Protein AF-A0A0K0F8N6-F1 (afdb_monomer)

Secondary structure (DSSP, 8-state):
--GGGGG-GGG-TT--EEEES-HHHHHHHGGGS-TT--EEEE--SSS-----HHHHHHHHHH-TT--EEEEES---SSTTGGGG-TT--EEEEE----

Nearest PDB structures (foldseek):
  7z8v-assembly1_F  TM=6.536E-01  e=5.694E-02  Homo sapiens
  8bya-assembly1_E  TM=6.325E-01  e=6.835E-02  Homo sapiens
  1ft8-assembly2_B  TM=5.768E-01  e=1.112E-01  Homo sapiens
  3btu-assembly1_B  TM=4.157E-01  e=4.793E-01  Saccharomyces cerevisiae
  2nvw-assembly1_B  TM=4.814E-01  e=4.034E+00  Kluyveromyces lactis

Mean predicted aligned error: 8.16 Å

pLDDT: mean 76.68, std 12.66, range [42.41, 95.12]

Solvent-accessible surface area (backbone atoms only — not comparable to full-atom values): 5629 Å² total; per-residue (Å²): 134,64,76,66,65,79,73,32,38,54,83,48,79,79,45,42,67,48,76,40,66,53,70,73,61,38,75,79,50,35,87,33,44,27,54,56,22,29,33,40,34,45,48,70,94,75,87,78,80,57,53,33,43,73,55,32,40,52,47,25,73,31,26,57,44,28,28,32,42,33,34,48,94,62,58,59,72,36,100,60,22,69,7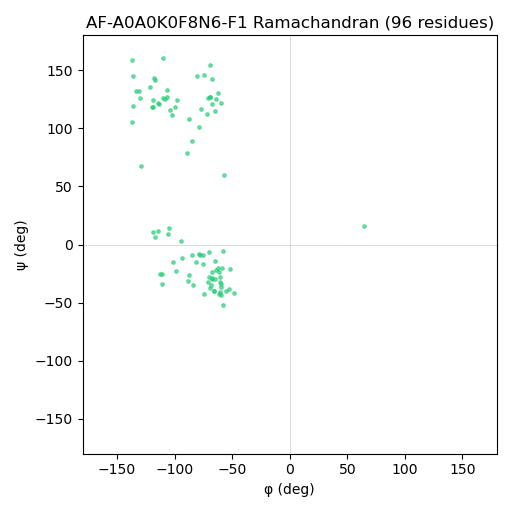1,50,43,84,48,57,76,43,81,45,74,48,79,80,85,127

Structure (mmCIF, N/CA/C/O backbone):
data_AF-A0A0K0F8N6-F1
#
_entry.id   AF-A0A0K0F8N6-F1
#
loop_
_atom_site.group_PDB
_atom_site.id
_atom_site.type_symbol
_atom_site.label_atom_id
_atom_site.label_alt_id
_atom_site.label_comp_id
_atom_site.label_asym_id
_atom_site.label_entity_id
_atom_site.label_seq_id
_atom_site.pdbx_PDB_ins_code
_atom_site.Cartn_x
_atom_site.Cartn_y
_atom_site.Cartn_z
_atom_site.occupancy
_atom_site.B_iso_or_equiv
_atom_site.auth_seq_id
_atom_site.auth_comp_id
_atom_site.auth_asym_id
_atom_site.auth_atom_id
_atom_site.pdbx_PDB_model_num
ATOM 1 N N . MET A 1 1 ? -3.354 24.332 18.645 1.00 47.75 1 MET A N 1
ATOM 2 C CA . MET A 1 1 ? -3.662 23.473 17.483 1.00 47.75 1 MET A CA 1
ATOM 3 C C . MET A 1 1 ? -2.873 24.010 16.310 1.00 47.75 1 MET A C 1
ATOM 5 O O . MET A 1 1 ? -3.110 25.139 15.905 1.00 47.75 1 MET A O 1
ATOM 9 N N . SER A 1 2 ? -1.868 23.270 15.858 1.00 52.81 2 SER A N 1
ATOM 10 C CA . SER A 1 2 ? -1.018 23.650 14.727 1.00 52.81 2 SER A CA 1
ATOM 11 C C . SER A 1 2 ? -1.850 23.632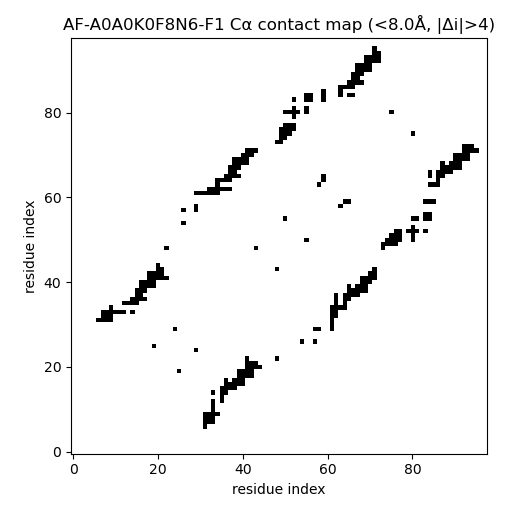 13.441 1.00 52.81 2 SER A C 1
ATOM 13 O O . SER A 1 2 ? -2.663 22.723 13.268 1.00 52.81 2 SER A O 1
ATOM 15 N N . ASP A 1 3 ? -1.624 24.563 12.509 1.00 57.97 3 ASP A N 1
ATOM 16 C CA . ASP A 1 3 ? -2.318 24.596 11.206 1.00 57.97 3 ASP A CA 1
ATOM 17 C C . ASP A 1 3 ? -2.251 23.263 10.436 1.00 57.97 3 ASP A C 1
ATOM 19 O O . ASP A 1 3 ? -3.121 22.958 9.623 1.00 57.97 3 ASP A O 1
ATOM 23 N N . LEU A 1 4 ? -1.271 22.412 10.755 1.00 54.62 4 LEU A N 1
ATOM 24 C CA . LEU A 1 4 ? -1.100 21.073 10.195 1.00 54.62 4 LEU A CA 1
ATOM 25 C C . LEU A 1 4 ? -2.282 20.120 10.463 1.00 54.62 4 LEU A C 1
ATOM 27 O O . LEU A 1 4 ? -2.585 19.276 9.621 1.00 54.62 4 LEU A O 1
ATOM 31 N N . GLU A 1 5 ? -2.984 20.248 11.596 1.00 58.97 5 GLU A N 1
ATOM 32 C CA . GLU A 1 5 ? -4.142 19.390 11.893 1.00 58.97 5 GLU A CA 1
ATOM 33 C C . GLU A 1 5 ? -5.319 19.657 10.949 1.00 58.97 5 GLU A C 1
ATOM 35 O O . GLU A 1 5 ? -6.072 18.734 10.633 1.00 58.97 5 GLU A O 1
ATOM 40 N N . ARG A 1 6 ? -5.452 20.888 10.433 1.00 57.25 6 ARG A N 1
ATOM 41 C CA . ARG A 1 6 ? -6.507 21.247 9.469 1.00 57.25 6 ARG A CA 1
ATOM 42 C C . ARG A 1 6 ? -6.330 20.549 8.121 1.00 57.25 6 ARG A C 1
ATOM 44 O O . ARG A 1 6 ? -7.321 20.256 7.456 1.00 57.25 6 ARG A O 1
ATOM 51 N N . TYR A 1 7 ? -5.089 20.248 7.745 1.00 59.25 7 TYR A N 1
ATOM 52 C CA . TYR A 1 7 ? -4.745 19.542 6.507 1.00 59.25 7 TYR A CA 1
ATOM 53 C C . TYR A 1 7 ? -4.596 18.026 6.699 1.00 59.25 7 TYR A C 1
ATOM 55 O O . TYR A 1 7 ? -4.276 17.306 5.754 1.00 59.25 7 TYR A O 1
ATOM 63 N N . SER A 1 8 ? -4.852 17.519 7.909 1.00 63.31 8 SER A N 1
ATOM 64 C CA . SER A 1 8 ? -4.807 16.090 8.195 1.00 63.31 8 SER A CA 1
ATOM 65 C C . SER A 1 8 ? -5.984 15.360 7.552 1.00 63.31 8 SER A C 1
ATOM 67 O O . SER A 1 8 ? -7.156 15.657 7.800 1.00 63.31 8 SER A O 1
ATOM 69 N N . PHE A 1 9 ? -5.680 14.324 6.773 1.00 67.25 9 PHE A N 1
ATOM 70 C CA . PHE A 1 9 ? -6.697 13.425 6.244 1.00 67.25 9 PHE A CA 1
ATOM 71 C C . PHE A 1 9 ? -7.167 12.405 7.285 1.00 67.25 9 PHE A C 1
ATOM 73 O O . PHE A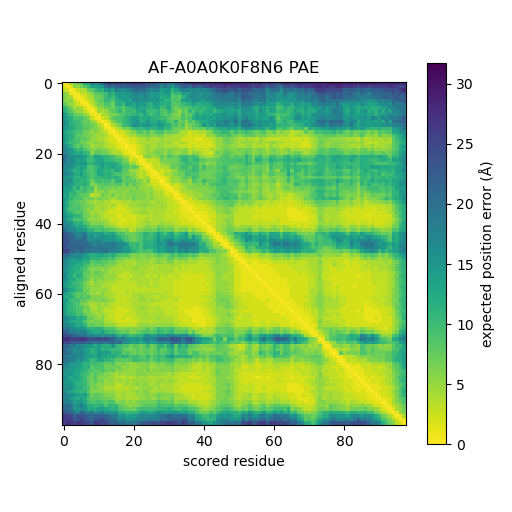 1 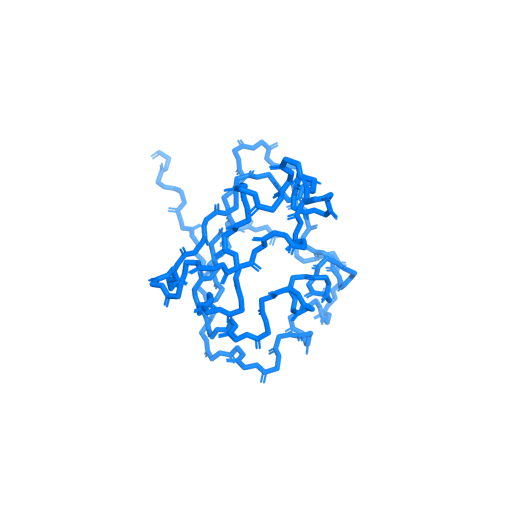9 ? -8.176 11.749 7.034 1.00 67.25 9 PHE A O 1
ATOM 80 N N . ARG A 1 10 ? -6.531 12.307 8.467 1.00 64.19 10 ARG A N 1
ATOM 81 C CA . ARG A 1 10 ? -6.938 11.378 9.544 1.00 64.19 10 ARG A CA 1
ATOM 82 C C . ARG A 1 10 ? -8.408 11.507 9.928 1.00 64.19 10 ARG A C 1
ATOM 84 O O . ARG A 1 10 ? -9.082 10.505 10.140 1.00 64.19 10 ARG A O 1
ATOM 91 N N . ASN A 1 11 ? -8.934 12.730 9.945 1.00 63.78 11 ASN A N 1
ATOM 92 C CA . ASN A 1 11 ? -10.335 12.972 10.293 1.00 63.78 11 ASN A CA 1
ATOM 93 C C . ASN A 1 11 ? -11.309 12.649 9.144 1.00 63.78 11 ASN A C 1
ATOM 95 O O . ASN A 1 11 ? -12.523 12.589 9.350 1.00 63.78 11 ASN A O 1
ATOM 99 N N . ARG A 1 12 ? -10.813 12.375 7.928 1.00 65.44 12 ARG A N 1
ATOM 100 C CA . ARG A 1 12 ? -11.636 11.988 6.775 1.00 65.44 12 ARG A CA 1
ATOM 101 C C . ARG A 1 12 ? -11.832 10.473 6.716 1.00 65.44 12 ARG A C 1
ATOM 103 O O . ARG A 1 12 ? -11.281 9.790 5.858 1.00 65.44 12 ARG A O 1
ATOM 110 N N . ARG A 1 13 ? -12.751 9.963 7.544 1.00 68.25 13 ARG A N 1
ATOM 111 C CA . ARG A 1 13 ? -13.137 8.532 7.623 1.00 68.25 13 ARG A CA 1
ATOM 112 C C . ARG A 1 13 ? -13.667 7.900 6.319 1.00 68.25 13 ARG A C 1
ATOM 114 O O . ARG A 1 13 ? -13.962 6.709 6.284 1.00 68.25 13 ARG A O 1
ATOM 121 N N . LYS A 1 14 ? -13.850 8.684 5.251 1.00 77.62 14 LYS A N 1
ATOM 122 C CA . LYS A 1 14 ? -14.384 8.223 3.958 1.00 77.62 14 LYS A CA 1
ATOM 123 C C . LYS A 1 14 ? -13.291 7.833 2.952 1.00 77.62 14 LYS A C 1
ATOM 125 O O . LYS A 1 14 ? -13.621 7.243 1.924 1.00 77.62 14 LYS A O 1
ATOM 130 N N . LEU A 1 15 ? -12.020 8.154 3.211 1.00 80.25 15 LEU A N 1
ATOM 131 C CA . LEU A 1 15 ? -10.947 7.957 2.236 1.00 80.25 15 LEU A CA 1
ATOM 132 C C . LEU A 1 15 ? -10.501 6.487 2.179 1.00 80.25 15 LEU A C 1
ATOM 134 O O . LEU A 1 15 ? -9.747 6.013 3.016 1.00 80.25 15 LEU A O 1
ATOM 138 N N . LYS A 1 16 ? -10.961 5.754 1.160 1.00 85.75 16 LYS A N 1
ATOM 139 C CA . LYS A 1 16 ? -10.636 4.325 0.976 1.00 85.75 16 LYS A CA 1
ATOM 140 C C . LYS A 1 16 ? -9.516 4.068 -0.034 1.00 85.75 16 LYS A C 1
ATOM 142 O O . LYS A 1 16 ? -8.900 3.002 0.012 1.00 85.75 16 LYS A O 1
ATOM 147 N N . LYS A 1 17 ? -9.285 5.013 -0.947 1.00 86.19 17 LYS A N 1
ATOM 148 C CA . LYS A 1 17 ? -8.261 4.955 -1.995 1.00 86.19 17 LYS A CA 1
ATOM 149 C C . LYS A 1 17 ? -7.331 6.153 -1.843 1.00 86.19 17 LYS A C 1
ATOM 151 O O . LYS A 1 17 ? -7.813 7.267 -1.652 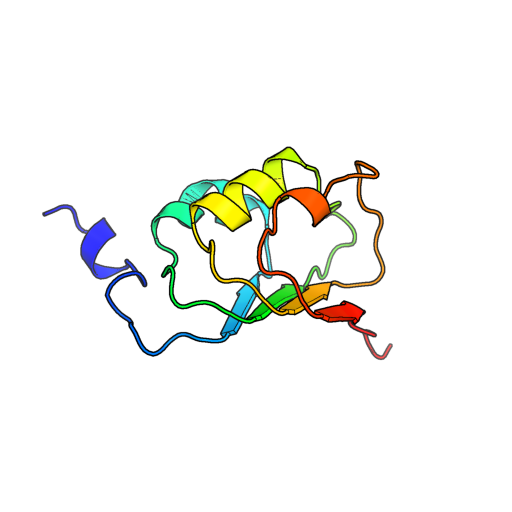1.00 86.19 17 LYS A O 1
ATOM 156 N N . PHE A 1 18 ? -6.033 5.908 -1.958 1.00 84.12 18 PHE A N 1
ATOM 157 C CA . PHE A 1 18 ? -5.009 6.939 -1.973 1.00 84.12 18 PHE A CA 1
ATOM 158 C C . PHE A 1 18 ? -4.030 6.681 -3.119 1.00 84.12 18 PHE A C 1
ATOM 160 O O . PHE A 1 18 ? -3.574 5.551 -3.297 1.00 84.12 18 PHE A O 1
ATOM 167 N N . THR A 1 19 ? -3.732 7.724 -3.892 1.00 82.50 19 THR A N 1
ATOM 168 C CA . THR A 1 19 ? -2.799 7.658 -5.020 1.00 82.50 19 THR A CA 1
ATOM 169 C C . THR A 1 19 ? -1.585 8.530 -4.713 1.00 82.50 19 THR A C 1
ATOM 171 O O . THR A 1 19 ? -1.709 9.724 -4.451 1.00 82.50 19 THR A O 1
ATOM 174 N N . LEU A 1 20 ? -0.408 7.914 -4.719 1.00 76.81 20 LEU A N 1
ATOM 175 C CA . LEU A 1 20 ? 0.886 8.528 -4.462 1.00 76.81 20 LEU A CA 1
ATOM 176 C C . LEU A 1 20 ? 1.621 8.756 -5.775 1.00 76.81 20 LEU A C 1
ATOM 178 O O . LEU A 1 20 ? 2.074 7.795 -6.384 1.00 76.81 20 LEU A O 1
ATOM 182 N N . HIS A 1 21 ? 1.786 10.020 -6.160 1.00 71.94 21 HIS A N 1
ATOM 183 C CA . HIS A 1 21 ? 2.592 10.411 -7.324 1.00 71.94 21 HIS A CA 1
ATOM 184 C C . HIS A 1 21 ? 4.080 10.610 -6.986 1.00 71.94 21 HIS A C 1
ATOM 186 O O . HIS A 1 21 ? 4.950 10.444 -7.832 1.00 71.94 21 HIS A O 1
ATOM 192 N N . TYR A 1 22 ? 4.382 10.954 -5.729 1.00 68.12 22 TYR A N 1
ATOM 193 C CA . TYR A 1 22 ? 5.746 11.183 -5.253 1.00 68.12 22 TYR A CA 1
ATOM 194 C C . TYR A 1 22 ? 5.925 10.535 -3.878 1.00 68.12 22 TYR A C 1
ATOM 196 O O . TYR A 1 22 ? 5.437 11.025 -2.865 1.00 68.12 22 TYR A O 1
ATOM 204 N N . LEU A 1 23 ? 6.637 9.411 -3.819 1.00 66.62 23 LEU A N 1
ATOM 205 C CA . LEU A 1 23 ? 6.894 8.703 -2.556 1.00 66.62 23 LEU A CA 1
ATOM 206 C C . LEU A 1 23 ? 7.809 9.490 -1.597 1.00 66.62 23 LEU A C 1
ATOM 208 O O . LEU A 1 23 ? 7.748 9.288 -0.387 1.00 66.62 23 LEU A O 1
ATOM 212 N N . THR A 1 24 ? 8.631 10.413 -2.103 1.00 64.75 24 THR A N 1
ATOM 213 C CA . THR A 1 24 ? 9.485 11.277 -1.271 1.00 64.75 24 THR A CA 1
ATOM 214 C C . THR A 1 24 ? 8.665 12.237 -0.412 1.00 64.75 24 THR A C 1
ATOM 216 O O . THR A 1 24 ? 8.964 12.396 0.769 1.00 64.75 24 THR A O 1
ATOM 219 N N . SER A 1 25 ? 7.584 12.810 -0.952 1.00 66.25 25 SER A N 1
ATOM 220 C CA . SER A 1 25 ? 6.692 13.692 -0.189 1.00 66.25 25 SER A CA 1
ATOM 221 C C . SER A 1 25 ? 5.878 12.922 0.854 1.00 66.25 25 SER A C 1
ATOM 223 O O . SER A 1 25 ? 5.566 13.472 1.914 1.00 66.25 25 SER A O 1
ATOM 225 N N . PHE A 1 26 ? 5.613 11.633 0.609 1.00 70.12 26 PHE A N 1
ATOM 226 C CA . PHE A 1 26 ? 4.980 10.739 1.576 1.00 70.12 26 PHE A CA 1
ATOM 227 C C . PHE A 1 26 ? 5.837 10.485 2.816 1.00 70.12 26 PHE A C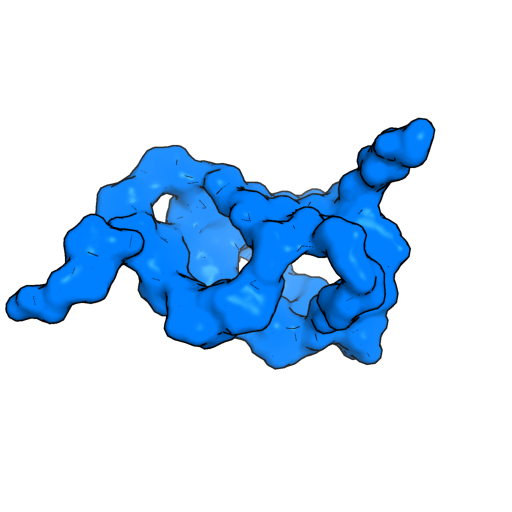 1
ATOM 229 O O . PHE A 1 26 ? 5.309 10.453 3.921 1.00 70.12 26 PHE A O 1
ATOM 236 N N . ILE A 1 27 ? 7.155 10.326 2.681 1.00 68.31 27 ILE A N 1
ATOM 237 C CA . ILE A 1 27 ? 8.022 10.085 3.847 1.00 68.31 27 ILE A CA 1
ATOM 238 C C . ILE A 1 27 ? 7.933 11.249 4.846 1.00 68.31 27 ILE A C 1
ATOM 240 O O . ILE A 1 27 ? 7.998 11.017 6.055 1.00 68.31 27 ILE A O 1
ATOM 244 N N . THR A 1 28 ? 7.754 12.468 4.338 1.00 69.88 28 THR A N 1
ATOM 245 C CA . THR A 1 28 ? 7.675 13.697 5.133 1.00 69.88 28 THR A CA 1
ATOM 246 C C . THR A 1 28 ? 6.269 13.953 5.686 1.00 69.88 28 THR A C 1
ATOM 248 O O . THR A 1 28 ? 6.140 14.437 6.804 1.00 69.88 28 THR A O 1
ATOM 251 N N . HIS A 1 29 ? 5.212 13.591 4.947 1.00 71.56 29 HIS A N 1
ATOM 252 C CA . HIS A 1 29 ? 3.818 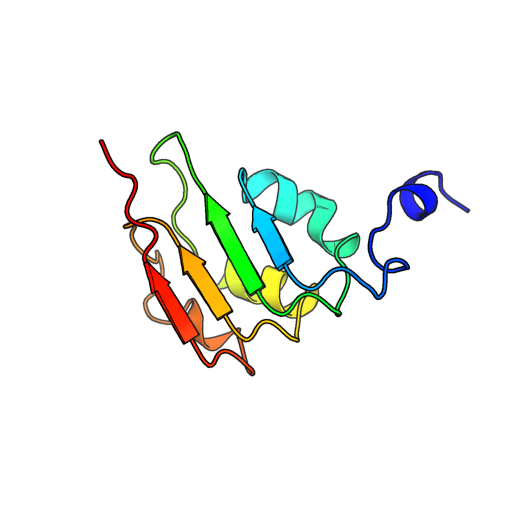13.928 5.293 1.00 71.56 29 HIS A CA 1
ATOM 253 C C . HIS A 1 29 ? 2.921 12.718 5.583 1.00 71.56 29 HIS A C 1
ATOM 255 O O . HIS A 1 29 ? 1.712 12.864 5.754 1.00 71.56 29 HIS A O 1
ATOM 261 N N . GLY A 1 30 ? 3.482 11.511 5.638 1.00 70.06 30 GLY A N 1
ATOM 262 C CA . GLY A 1 30 ? 2.722 10.271 5.791 1.00 70.06 30 GLY A CA 1
ATOM 263 C C . GLY A 1 30 ? 1.909 10.223 7.081 1.00 70.06 30 GLY A C 1
ATOM 264 O O . GLY A 1 30 ? 0.820 9.660 7.093 1.00 70.06 30 GLY A O 1
ATOM 265 N N . SER A 1 31 ? 2.359 10.927 8.125 1.00 72.75 31 SER A N 1
ATOM 266 C CA . SER A 1 31 ? 1.632 11.078 9.388 1.00 72.75 31 SER A CA 1
ATOM 267 C C . SER A 1 31 ? 0.253 11.721 9.230 1.00 72.75 31 SER A C 1
ATOM 269 O O . SER A 1 31 ? -0.593 11.526 10.102 1.00 72.75 31 SER A O 1
ATOM 271 N N . LEU A 1 32 ? -0.005 12.434 8.132 1.00 77.62 32 LEU A N 1
ATOM 272 C CA . LEU A 1 32 ? -1.290 13.062 7.829 1.00 77.62 32 LEU A CA 1
ATOM 273 C C . LEU A 1 32 ? -2.279 12.108 7.148 1.00 77.62 32 LEU A C 1
ATOM 275 O O . LEU A 1 32 ? -3.449 12.467 6.997 1.00 77.62 32 LEU A O 1
ATOM 279 N N . MET A 1 33 ? -1.842 10.915 6.734 1.00 79.88 33 MET A N 1
ATOM 280 C CA . MET A 1 33 ? -2.712 9.958 6.055 1.00 79.88 33 MET A CA 1
ATOM 281 C C . MET A 1 33 ? -3.681 9.271 7.018 1.00 79.88 33 MET A C 1
ATOM 283 O O . MET A 1 33 ? -3.339 9.038 8.179 1.00 79.88 33 MET A O 1
ATOM 287 N N . PRO A 1 34 ? -4.903 8.947 6.559 1.00 78.81 34 PRO A N 1
ATOM 288 C CA . PRO A 1 34 ? -5.855 8.230 7.379 1.00 78.81 34 PRO A CA 1
ATOM 289 C C . PRO A 1 34 ? -5.559 6.733 7.385 1.00 78.81 34 PRO A C 1
ATOM 291 O O . PRO A 1 34 ? -5.262 6.126 6.357 1.00 78.81 34 PRO A O 1
ATOM 294 N N . ASP A 1 35 ? -5.801 6.110 8.530 1.00 85.25 35 ASP A N 1
ATOM 295 C CA . ASP A 1 35 ? -5.775 4.658 8.706 1.00 85.25 35 ASP A CA 1
ATOM 296 C C . ASP A 1 35 ? -6.874 3.925 7.909 1.00 85.25 35 ASP A C 1
ATOM 298 O O . ASP A 1 35 ? -6.819 2.708 7.740 1.00 85.25 35 ASP A O 1
ATOM 302 N N . THR A 1 36 ? -7.874 4.651 7.398 1.00 87.31 36 THR A N 1
ATOM 303 C CA . THR A 1 36 ? -8.992 4.104 6.610 1.00 87.31 36 THR A CA 1
ATOM 304 C C . THR A 1 36 ? -8.636 3.719 5.172 1.00 87.31 36 THR A C 1
ATOM 306 O O . THR A 1 36 ? -9.444 3.059 4.504 1.00 87.31 36 THR A O 1
ATOM 309 N N . VAL A 1 37 ? -7.438 4.074 4.693 1.00 89.25 37 VAL A N 1
ATOM 310 C CA . VAL A 1 37 ? -6.983 3.719 3.344 1.00 89.25 37 VAL A CA 1
ATOM 311 C C . VAL A 1 37 ? -6.847 2.202 3.218 1.00 89.25 37 VAL A C 1
ATOM 313 O O . VAL A 1 37 ? -6.145 1.551 3.988 1.00 89.25 37 VAL A O 1
ATOM 316 N N . LYS A 1 38 ? -7.518 1.643 2.206 1.00 93.00 38 LYS A N 1
ATOM 317 C CA . LYS A 1 38 ? -7.477 0.212 1.865 1.00 93.00 38 LYS A CA 1
ATOM 318 C C . LYS A 1 38 ? -6.803 -0.055 0.526 1.00 93.00 38 LYS A C 1
ATOM 320 O O . LYS A 1 38 ? -6.310 -1.158 0.308 1.00 93.00 38 LYS A O 1
ATOM 325 N N . LYS A 1 39 ? -6.815 0.922 -0.380 1.00 91.88 39 LYS A N 1
ATOM 326 C CA . LYS A 1 39 ? -6.208 0.821 -1.708 1.00 91.88 39 LYS A CA 1
ATOM 327 C C . LYS A 1 39 ? -5.132 1.886 -1.845 1.00 91.88 39 LYS A C 1
ATOM 329 O O . LYS A 1 39 ? -5.452 3.072 -1.767 1.00 91.88 39 LYS A O 1
ATOM 334 N N . LEU A 1 40 ? -3.897 1.453 -2.049 1.00 88.06 40 LEU A N 1
ATOM 335 C CA . LEU A 1 40 ? -2.757 2.314 -2.313 1.00 88.06 40 LEU A CA 1
ATOM 336 C C . LEU A 1 40 ? -2.328 2.136 -3.765 1.00 88.06 40 LEU A C 1
ATOM 338 O O . LEU A 1 40 ? -2.077 1.020 -4.205 1.00 88.06 40 LEU A O 1
ATOM 342 N N . GLU A 1 41 ? -2.236 3.233 -4.497 1.00 86.62 41 GLU A N 1
ATOM 343 C CA . GLU A 1 41 ? -1.732 3.246 -5.865 1.00 86.62 41 GLU A CA 1
ATOM 344 C C . GLU A 1 41 ? -0.489 4.126 -5.921 1.00 86.62 41 GLU A C 1
ATOM 346 O O . GLU A 1 41 ? -0.542 5.283 -5.516 1.00 86.62 41 GLU A O 1
ATOM 351 N N . THR A 1 42 ? 0.635 3.594 -6.386 1.00 79.12 42 THR A N 1
ATOM 352 C CA . THR A 1 42 ? 1.858 4.372 -6.595 1.00 79.12 42 THR A CA 1
ATOM 353 C C . THR A 1 42 ? 2.028 4.634 -8.082 1.00 79.12 42 THR A C 1
ATOM 355 O O . THR A 1 42 ? 2.219 3.698 -8.859 1.00 79.12 42 THR A O 1
ATOM 358 N N . VAL A 1 43 ? 1.971 5.905 -8.458 1.00 71.31 43 VAL A N 1
ATOM 359 C CA . VAL A 1 43 ? 2.210 6.400 -9.810 1.00 71.31 43 VAL A CA 1
ATOM 360 C C . VAL A 1 43 ? 3.564 7.090 -9.794 1.00 71.31 43 VAL A C 1
ATOM 362 O O . VAL A 1 43 ? 3.840 7.884 -8.905 1.00 71.31 43 VAL A O 1
ATOM 365 N N . ASP A 1 44 ? 4.420 6.801 -10.762 1.00 66.75 44 ASP A N 1
ATOM 366 C CA . ASP A 1 44 ? 5.662 7.548 -10.937 1.00 66.75 44 ASP A CA 1
ATOM 367 C C . ASP A 1 44 ? 5.856 7.848 -12.417 1.00 66.75 44 ASP A C 1
ATOM 369 O O . ASP A 1 44 ? 5.971 6.930 -13.229 1.00 66.75 44 ASP A O 1
ATOM 373 N N . THR A 1 45 ? 5.915 9.129 -12.756 1.00 60.19 45 THR A N 1
ATOM 374 C CA . THR A 1 45 ? 6.084 9.619 -14.124 1.00 60.19 45 THR A CA 1
ATOM 375 C C . THR A 1 45 ? 7.540 9.617 -14.601 1.00 60.19 45 THR A C 1
ATOM 377 O O . THR A 1 45 ? 7.762 9.695 -15.802 1.00 60.19 45 THR A O 1
ATOM 380 N N . ASN A 1 46 ? 8.536 9.490 -13.710 1.00 61.81 46 ASN A N 1
ATOM 381 C CA . ASN A 1 46 ? 9.939 9.811 -14.025 1.00 61.81 46 ASN A CA 1
ATOM 382 C C . ASN A 1 46 ? 10.938 8.643 -13.904 1.00 61.81 46 ASN A C 1
ATOM 384 O O . ASN A 1 46 ? 12.138 8.877 -13.969 1.00 61.81 46 ASN A O 1
ATOM 388 N N . ASN A 1 47 ? 10.517 7.385 -13.740 1.00 59.19 47 ASN A N 1
ATOM 389 C CA . ASN A 1 47 ? 11.460 6.251 -13.621 1.00 59.19 47 ASN A CA 1
ATOM 390 C C . ASN A 1 47 ? 12.386 6.263 -12.386 1.00 59.19 47 ASN A C 1
ATOM 392 O O . ASN A 1 47 ? 13.318 5.467 -12.327 1.00 59.19 47 ASN A O 1
ATOM 396 N N . LEU A 1 48 ? 12.095 7.064 -11.351 1.00 59.34 48 LEU A N 1
ATOM 397 C CA . LEU A 1 48 ? 13.015 7.279 -10.223 1.00 59.34 48 LEU A CA 1
ATOM 398 C C . LEU A 1 48 ? 12.687 6.492 -8.945 1.00 59.34 48 LEU A C 1
ATOM 400 O O . LEU A 1 48 ? 13.533 6.398 -8.056 1.00 59.34 48 LEU A O 1
ATOM 404 N N . LEU A 1 49 ? 11.486 5.926 -8.813 1.00 65.88 49 LEU A N 1
ATOM 405 C CA . LEU A 1 49 ? 11.053 5.309 -7.559 1.00 65.88 49 LEU A CA 1
ATOM 406 C C . LEU A 1 49 ? 11.203 3.783 -7.575 1.00 65.88 49 LEU A C 1
ATOM 408 O O . LEU A 1 49 ? 10.555 3.081 -8.350 1.00 65.88 49 LEU A O 1
ATOM 412 N N . SER A 1 50 ? 12.043 3.285 -6.663 1.00 73.81 50 SER A N 1
ATOM 413 C CA . SER A 1 50 ? 12.107 1.879 -6.241 1.00 73.81 50 SER A CA 1
ATOM 414 C C . SER A 1 50 ? 11.540 1.772 -4.824 1.00 73.81 50 SER A C 1
ATOM 416 O O . SER A 1 50 ? 12.000 2.477 -3.923 1.00 73.81 50 SER A O 1
ATOM 418 N N . LEU A 1 51 ? 10.540 0.915 -4.610 1.00 78.81 51 LEU A N 1
ATOM 419 C CA . LEU A 1 51 ? 10.005 0.649 -3.271 1.00 78.81 51 LEU A CA 1
ATOM 420 C C . LEU A 1 51 ? 11.053 -0.114 -2.458 1.00 78.81 51 LEU A C 1
ATOM 422 O O . LEU A 1 51 ? 11.546 -1.139 -2.916 1.00 78.81 51 LEU A O 1
ATOM 426 N N . SER A 1 52 ? 11.389 0.394 -1.273 1.00 84.19 52 SER A N 1
ATOM 427 C CA . SER A 1 52 ? 12.256 -0.282 -0.297 1.00 84.19 52 SER A CA 1
ATOM 428 C C . SER A 1 52 ? 11.457 -0.723 0.928 1.00 84.19 52 SER A C 1
ATOM 430 O O . SER A 1 52 ? 10.394 -0.160 1.212 1.00 84.19 52 SER A O 1
ATOM 432 N N . SER A 1 53 ? 11.993 -1.669 1.693 1.00 86.19 53 SER A N 1
ATOM 433 C CA . SER A 1 53 ? 11.409 -2.177 2.939 1.00 86.19 53 SER A CA 1
ATOM 434 C C . SER A 1 53 ? 11.145 -1.057 3.950 1.00 86.19 53 SER A C 1
ATOM 436 O O . SER A 1 53 ? 10.076 -0.974 4.550 1.00 86.19 53 SER A O 1
ATOM 438 N N . ARG A 1 54 ? 12.065 -0.093 4.067 1.00 85.19 54 ARG A N 1
ATOM 439 C CA . ARG A 1 54 ? 11.883 1.097 4.913 1.00 85.19 54 ARG A CA 1
ATOM 440 C C . ARG A 1 54 ? 10.667 1.932 4.497 1.00 85.19 54 ARG A C 1
ATOM 442 O O . ARG A 1 54 ? 9.992 2.523 5.339 1.00 85.19 54 ARG A O 1
ATOM 449 N N . MET A 1 55 ? 10.401 2.029 3.196 1.00 82.38 55 MET A N 1
ATOM 450 C CA . MET A 1 55 ? 9.272 2.804 2.678 1.00 82.38 55 MET A CA 1
ATOM 451 C C . MET A 1 55 ? 7.951 2.085 2.923 1.00 82.38 55 MET A C 1
ATOM 453 O O . MET A 1 55 ? 6.986 2.721 3.341 1.00 82.38 55 MET A O 1
ATOM 457 N N . THR A 1 56 ? 7.905 0.772 2.707 1.00 87.25 56 THR A N 1
ATOM 458 C CA . THR A 1 56 ? 6.703 -0.028 2.966 1.00 87.25 56 THR A CA 1
ATOM 459 C C . THR A 1 56 ? 6.385 -0.127 4.453 1.00 87.25 56 THR A C 1
ATOM 461 O O . THR A 1 56 ? 5.215 -0.047 4.814 1.00 87.25 56 THR A O 1
ATOM 464 N N . GLN A 1 57 ? 7.397 -0.177 5.326 1.00 89.00 57 GLN A N 1
ATOM 465 C CA . GLN A 1 57 ? 7.217 -0.065 6.777 1.00 89.00 57 GLN A CA 1
ATOM 466 C C . GLN A 1 57 ? 6.534 1.251 7.157 1.00 89.00 57 GLN A C 1
ATOM 468 O O . GLN A 1 57 ? 5.482 1.223 7.792 1.00 89.00 57 GLN A O 1
ATOM 473 N N . LYS A 1 58 ? 7.045 2.397 6.683 1.00 87.06 58 LYS A N 1
ATOM 474 C CA . LYS A 1 58 ? 6.406 3.703 6.925 1.00 87.06 58 LYS A CA 1
ATOM 475 C C . LYS A 1 58 ? 4.993 3.789 6.350 1.00 87.06 58 LYS A C 1
ATOM 477 O O . LYS A 1 58 ? 4.099 4.347 6.978 1.00 87.06 58 LYS A O 1
ATOM 482 N N . LEU A 1 59 ? 4.772 3.248 5.150 1.00 86.94 59 LEU A N 1
ATOM 483 C CA . LEU A 1 59 ? 3.432 3.184 4.560 1.00 86.94 59 LEU A CA 1
ATOM 484 C C . LEU A 1 59 ? 2.481 2.384 5.453 1.00 86.94 59 LEU A C 1
ATOM 486 O O . LEU A 1 59 ? 1.364 2.830 5.686 1.00 86.94 59 LEU A O 1
ATOM 490 N N . ASN A 1 60 ? 2.928 1.249 5.989 1.00 89.38 60 ASN A N 1
ATOM 491 C CA . ASN A 1 60 ? 2.129 0.415 6.877 1.00 89.38 60 ASN A CA 1
ATOM 492 C C . ASN A 1 60 ? 1.914 1.045 8.268 1.00 89.38 60 ASN A C 1
ATOM 494 O O . ASN A 1 60 ? 0.853 0.855 8.849 1.00 89.38 60 ASN A O 1
ATOM 498 N N . GLU A 1 61 ? 2.863 1.821 8.797 1.00 89.44 61 GLU A N 1
ATOM 499 C CA . GLU A 1 61 ? 2.678 2.581 10.046 1.00 89.44 61 GLU A CA 1
ATOM 500 C C . GLU A 1 61 ? 1.540 3.602 9.932 1.00 89.44 61 GLU A C 1
ATOM 502 O O . GLU A 1 61 ? 0.720 3.732 10.840 1.00 89.44 61 GLU A O 1
ATOM 507 N N . TYR A 1 62 ? 1.468 4.315 8.806 1.00 87.25 62 TYR A N 1
ATOM 508 C CA . TYR A 1 62 ? 0.466 5.362 8.601 1.00 87.25 62 TYR A CA 1
ATOM 509 C C . TYR A 1 62 ? -0.852 4.848 8.011 1.00 87.25 62 TYR A C 1
ATOM 511 O O . TYR A 1 62 ? -1.917 5.389 8.298 1.00 87.25 62 TYR A O 1
ATOM 519 N N . MET A 1 63 ? -0.794 3.801 7.189 1.00 88.56 63 MET A N 1
ATOM 520 C CA . MET A 1 63 ? -1.937 3.188 6.511 1.00 88.56 63 MET A CA 1
ATOM 521 C C . MET A 1 63 ? -1.937 1.665 6.743 1.00 88.56 63 MET A C 1
ATOM 523 O O . MET A 1 63 ? -1.773 0.884 5.805 1.00 88.56 63 MET A O 1
ATOM 527 N N . PRO A 1 64 ? -2.164 1.201 7.985 1.00 91.38 64 PRO A N 1
ATOM 528 C CA . PRO A 1 64 ? -2.038 -0.216 8.358 1.00 91.38 64 PRO A CA 1
ATOM 529 C C . PRO A 1 64 ? -3.119 -1.131 7.763 1.00 91.38 64 PRO A C 1
ATOM 531 O O . PRO A 1 64 ? -3.086 -2.348 7.945 1.00 91.38 64 PRO A O 1
ATOM 534 N N . ASN A 1 65 ? -4.127 -0.562 7.094 1.00 92.69 65 ASN A N 1
ATOM 535 C CA . ASN A 1 65 ? -5.271 -1.290 6.545 1.00 92.69 65 ASN A CA 1
ATOM 536 C C . ASN A 1 65 ? -5.223 -1.463 5.023 1.00 92.69 65 ASN A C 1
ATOM 538 O O . ASN A 1 65 ? -6.240 -1.834 4.425 1.00 92.69 65 ASN A O 1
ATOM 542 N N . ILE A 1 66 ? -4.065 -1.226 4.400 1.00 92.56 66 ILE A N 1
ATOM 543 C CA . ILE A 1 66 ? -3.869 -1.469 2.971 1.00 92.56 66 ILE A CA 1
ATOM 544 C C . ILE A 1 66 ? -4.109 -2.953 2.669 1.00 92.56 66 ILE A C 1
ATOM 546 O O . ILE A 1 66 ? -3.453 -3.834 3.217 1.00 92.56 66 ILE A O 1
ATOM 550 N N . LYS A 1 67 ? -5.064 -3.193 1.771 1.00 95.12 67 LYS A N 1
ATOM 551 C CA . LYS A 1 67 ? -5.453 -4.500 1.228 1.00 95.12 67 LYS A CA 1
ATOM 552 C C . LYS A 1 67 ? -5.079 -4.659 -0.236 1.00 95.12 67 LYS A C 1
ATOM 554 O O . LYS A 1 67 ? -4.907 -5.776 -0.704 1.00 95.12 67 LYS A O 1
ATOM 559 N N . MET A 1 68 ? -4.969 -3.552 -0.963 1.00 93.19 68 MET A N 1
ATOM 560 C CA . MET A 1 68 ? -4.626 -3.554 -2.378 1.00 93.19 68 MET A CA 1
ATOM 561 C C . MET A 1 68 ? -3.495 -2.569 -2.633 1.00 93.19 68 MET A C 1
ATOM 563 O O . MET A 1 68 ? -3.630 -1.390 -2.293 1.00 93.19 68 MET A O 1
ATOM 567 N N . LEU A 1 69 ? -2.425 -3.052 -3.256 1.00 88.81 69 LEU A N 1
ATOM 568 C CA . LEU A 1 69 ? -1.321 -2.237 -3.745 1.00 88.81 69 LEU A CA 1
ATOM 569 C C . LEU A 1 69 ? -1.291 -2.303 -5.270 1.00 88.81 69 LEU A C 1
ATOM 571 O O . LEU A 1 69 ? -1.126 -3.379 -5.842 1.00 88.81 69 LEU A O 1
ATOM 575 N N . THR A 1 70 ? -1.418 -1.148 -5.911 1.00 87.25 70 THR A N 1
ATOM 576 C CA . THR A 1 70 ? -1.182 -0.992 -7.344 1.00 87.25 70 THR A CA 1
ATOM 577 C C . THR A 1 70 ? 0.136 -0.261 -7.554 1.00 87.25 70 THR A C 1
ATOM 579 O O . THR A 1 70 ? 0.322 0.822 -7.000 1.00 87.25 70 THR A O 1
ATOM 582 N N . PHE A 1 71 ? 1.041 -0.819 -8.354 1.00 79.88 71 PHE A N 1
ATOM 583 C CA . PHE A 1 71 ? 2.348 -0.215 -8.625 1.00 79.88 71 PHE A CA 1
ATOM 584 C C . PHE A 1 71 ? 2.701 -0.281 -10.112 1.00 79.88 71 PHE A C 1
ATOM 586 O O . PHE A 1 71 ? 2.350 -1.240 -10.799 1.00 79.88 71 PHE A O 1
ATOM 593 N N . CYS A 1 72 ? 3.383 0.746 -10.623 1.00 72.06 72 CYS A N 1
ATOM 594 C CA . CYS A 1 72 ? 3.950 0.710 -11.971 1.00 72.06 72 CYS A CA 1
ATOM 595 C C . CYS A 1 72 ? 5.119 -0.280 -12.040 1.00 72.06 72 CYS A C 1
ATOM 597 O O . CYS A 1 72 ? 5.772 -0.533 -11.033 1.00 72.06 72 CYS A O 1
ATOM 599 N N . ASP A 1 73 ? 5.372 -0.796 -13.243 1.00 61.19 73 ASP A N 1
ATOM 600 C CA . ASP A 1 73 ? 6.283 -1.889 -13.614 1.00 61.19 73 ASP A CA 1
ATOM 601 C C . ASP A 1 73 ? 7.765 -1.725 -13.214 1.00 61.19 73 ASP A C 1
ATOM 603 O O . ASP A 1 73 ? 8.657 -1.658 -14.061 1.00 61.19 73 ASP A O 1
ATOM 607 N N . ARG A 1 74 ? 8.056 -1.586 -11.919 1.00 65.50 74 ARG A N 1
ATOM 608 C CA . ARG A 1 74 ? 9.392 -1.251 -11.425 1.00 65.50 74 ARG A CA 1
ATOM 609 C C . ARG A 1 74 ? 9.812 -2.063 -10.216 1.00 65.50 74 ARG A C 1
ATOM 611 O O . ARG A 1 74 ? 9.009 -2.648 -9.496 1.00 65.50 74 ARG A O 1
ATOM 618 N N . LYS A 1 75 ? 11.135 -2.102 -10.049 1.00 64.75 75 LYS A N 1
ATOM 619 C CA . LYS A 1 75 ? 11.864 -2.986 -9.146 1.00 64.75 75 LYS A CA 1
ATOM 620 C C . LYS A 1 75 ? 11.605 -2.611 -7.686 1.00 64.75 75 LYS A C 1
ATOM 622 O O . LYS A 1 75 ? 11.828 -1.473 -7.270 1.00 64.75 75 LYS A O 1
ATOM 627 N N . PHE A 1 76 ? 11.185 -3.598 -6.904 1.00 73.62 76 PHE A N 1
ATOM 628 C CA . PHE A 1 76 ? 11.401 -3.575 -5.464 1.00 73.62 76 PHE A CA 1
ATOM 629 C C . PHE A 1 76 ? 12.910 -3.580 -5.226 1.00 73.62 76 PHE A C 1
ATOM 631 O O . PHE A 1 76 ? 13.634 -4.362 -5.843 1.00 73.62 76 PHE A O 1
ATOM 638 N N . LYS A 1 77 ? 13.387 -2.664 -4.386 1.00 77.31 77 LYS A N 1
ATOM 639 C CA . LYS A 1 77 ? 14.803 -2.591 -4.027 1.00 77.31 77 LYS A CA 1
ATOM 640 C C . LYS A 1 77 ? 15.199 -3.795 -3.176 1.00 77.31 77 LYS A C 1
ATOM 642 O O . LYS A 1 77 ? 16.284 -4.334 -3.357 1.00 77.31 77 LYS A O 1
ATOM 647 N N . ASP A 1 78 ? 14.286 -4.213 -2.305 1.00 79.69 78 ASP A N 1
ATOM 648 C CA . ASP A 1 78 ? 14.463 -5.327 -1.383 1.00 79.69 78 ASP A CA 1
ATOM 649 C C . ASP A 1 78 ? 13.444 -6.428 -1.714 1.00 79.69 78 ASP A C 1
ATOM 651 O O . ASP A 1 78 ? 12.291 -6.140 -2.050 1.00 79.69 78 ASP A O 1
ATOM 655 N N . SER A 1 79 ? 13.851 -7.693 -1.627 1.00 78.25 79 SER A N 1
ATOM 656 C CA . SER A 1 79 ? 12.998 -8.846 -1.957 1.00 78.25 79 SER A CA 1
ATOM 657 C C . SER A 1 79 ? 11.788 -8.990 -1.025 1.00 78.25 79 SER A C 1
ATOM 659 O O . SER A 1 79 ? 10.779 -9.583 -1.402 1.00 78.25 79 SER A O 1
ATOM 661 N N . ASP A 1 80 ? 11.860 -8.413 0.171 1.00 82.38 80 ASP A N 1
ATOM 662 C CA . ASP A 1 80 ? 10.884 -8.521 1.249 1.00 82.38 80 ASP A CA 1
ATOM 663 C C . ASP A 1 80 ? 10.034 -7.254 1.435 1.00 82.38 80 ASP A C 1
ATOM 665 O O . ASP A 1 80 ? 9.264 -7.176 2.392 1.00 82.38 80 ASP A O 1
ATOM 669 N N . CYS A 1 81 ? 10.106 -6.274 0.523 1.00 84.38 81 CYS A N 1
ATOM 670 C CA . CYS A 1 81 ? 9.407 -4.987 0.653 1.00 84.38 81 CYS A CA 1
ATOM 671 C C . CYS A 1 81 ? 7.927 -5.139 1.028 1.00 84.38 81 CYS A C 1
ATOM 673 O O . CYS A 1 81 ? 7.400 -4.401 1.856 1.00 84.38 81 CYS A O 1
ATOM 675 N N . LEU A 1 82 ? 7.239 -6.104 0.427 1.00 86.31 82 LEU A N 1
ATOM 676 C CA . LEU A 1 82 ? 5.800 -6.285 0.601 1.00 86.31 82 LEU A CA 1
ATOM 677 C C . LEU A 1 82 ? 5.417 -6.907 1.951 1.00 86.31 82 LEU A C 1
ATOM 679 O O . LEU A 1 82 ? 4.269 -6.765 2.368 1.00 86.31 82 LEU A O 1
ATOM 683 N N . SER A 1 83 ? 6.367 -7.527 2.659 1.00 89.19 83 SER A N 1
ATOM 684 C CA . SER A 1 83 ? 6.131 -8.193 3.949 1.00 89.19 83 SER A CA 1
ATOM 685 C C . SER A 1 83 ? 5.625 -7.244 5.043 1.00 89.19 83 SER A C 1
ATOM 687 O O . SER A 1 83 ? 4.948 -7.672 5.976 1.00 89.19 83 SER A O 1
ATOM 689 N N . ALA A 1 84 ? 5.897 -5.941 4.913 1.00 90.69 84 ALA A N 1
ATOM 690 C CA . ALA A 1 84 ? 5.421 -4.931 5.849 1.00 90.69 84 ALA A CA 1
ATOM 691 C C . ALA A 1 84 ? 3.887 -4.794 5.854 1.00 90.69 84 ALA A C 1
ATOM 693 O O . ALA A 1 84 ? 3.309 -4.453 6.886 1.00 90.69 84 ALA A O 1
ATOM 694 N N . PHE A 1 85 ? 3.212 -5.062 4.730 1.00 90.94 85 PHE A N 1
ATOM 695 C CA . PHE A 1 85 ? 1.764 -4.896 4.612 1.00 90.94 85 PHE A CA 1
ATOM 696 C C . PHE A 1 85 ? 1.014 -6.133 5.117 1.00 90.94 85 PHE A C 1
ATOM 698 O O . PHE A 1 85 ? 0.653 -7.030 4.359 1.00 90.94 85 PHE A O 1
ATOM 705 N N . LYS A 1 86 ? 0.706 -6.151 6.416 1.00 90.81 86 LYS A N 1
ATOM 706 C CA . LYS A 1 86 ? 0.098 -7.311 7.099 1.00 90.81 86 LYS A CA 1
ATOM 707 C C . LYS A 1 86 ? -1.292 -7.716 6.593 1.00 90.81 86 LYS A C 1
ATOM 709 O O . LYS A 1 86 ? -1.742 -8.818 6.883 1.00 90.81 86 LYS A O 1
ATOM 714 N N . LYS A 1 87 ? -2.003 -6.813 5.913 1.00 94.44 87 LYS A N 1
ATOM 715 C CA . LYS A 1 87 ? -3.374 -7.024 5.415 1.00 94.44 87 LYS A CA 1
ATOM 716 C C . LYS A 1 87 ? -3.458 -7.024 3.890 1.00 94.44 87 LYS A C 1
ATOM 718 O O . LYS A 1 87 ? -4.560 -6.935 3.356 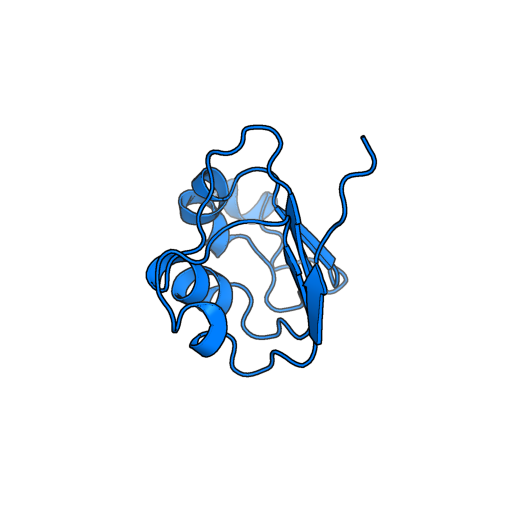1.00 94.44 87 LYS A O 1
ATOM 723 N N . LEU A 1 88 ? -2.317 -7.076 3.202 1.00 93.19 88 LEU A N 1
ATOM 724 C CA . LEU A 1 88 ? -2.272 -7.052 1.748 1.00 93.19 88 LEU A CA 1
ATOM 725 C C . LEU A 1 88 ? -2.875 -8.340 1.184 1.00 93.19 88 LEU A C 1
ATOM 727 O O . LEU A 1 88 ? -2.409 -9.435 1.475 1.00 93.19 88 LEU A O 1
ATOM 731 N N . GLU A 1 89 ? -3.915 -8.186 0.376 1.00 94.62 89 GLU A N 1
ATOM 732 C CA . GLU A 1 89 ? -4.655 -9.279 -0.261 1.00 94.62 89 GLU A CA 1
ATOM 733 C C . GLU A 1 89 ? -4.407 -9.290 -1.774 1.00 94.62 89 GLU A C 1
ATOM 735 O O . GLU A 1 89 ? -4.364 -10.347 -2.394 1.00 94.62 89 GLU A O 1
ATOM 740 N N . VAL A 1 90 ? -4.242 -8.107 -2.379 1.00 92.69 90 VAL A N 1
ATOM 741 C CA . VAL A 1 90 ? -4.153 -7.943 -3.832 1.00 92.69 90 VAL A CA 1
ATOM 742 C C . VAL A 1 90 ? -2.960 -7.079 -4.208 1.00 92.69 90 VAL A C 1
ATOM 744 O O . VAL A 1 90 ? -2.776 -5.972 -3.696 1.00 92.69 90 VAL A O 1
ATOM 747 N N . ILE A 1 91 ? -2.195 -7.568 -5.176 1.00 87.94 91 ILE A N 1
ATOM 748 C CA . ILE A 1 91 ? -1.097 -6.848 -5.804 1.00 87.94 91 ILE A CA 1
ATOM 749 C C . ILE A 1 91 ? -1.430 -6.719 -7.285 1.00 87.94 91 ILE A C 1
ATOM 751 O O . ILE A 1 91 ? -1.590 -7.719 -7.981 1.00 87.94 91 ILE A O 1
ATOM 755 N N . ALA A 1 92 ? -1.566 -5.484 -7.753 1.00 86.06 92 ALA A N 1
ATOM 756 C CA . ALA A 1 92 ? -1.864 -5.176 -9.140 1.00 86.06 92 ALA A CA 1
ATOM 757 C C . ALA A 1 92 ? -0.725 -4.368 -9.753 1.00 86.06 92 ALA A C 1
ATOM 759 O O . ALA A 1 92 ? -0.124 -3.499 -9.122 1.00 86.06 92 ALA A O 1
ATOM 760 N N . LYS A 1 93 ? -0.454 -4.639 -11.020 1.00 79.62 93 LYS A N 1
ATOM 761 C CA . LYS A 1 93 ? 0.520 -3.896 -11.803 1.00 79.62 93 LYS A CA 1
ATOM 762 C C . LYS A 1 93 ? -0.220 -2.851 -12.634 1.00 79.62 93 LYS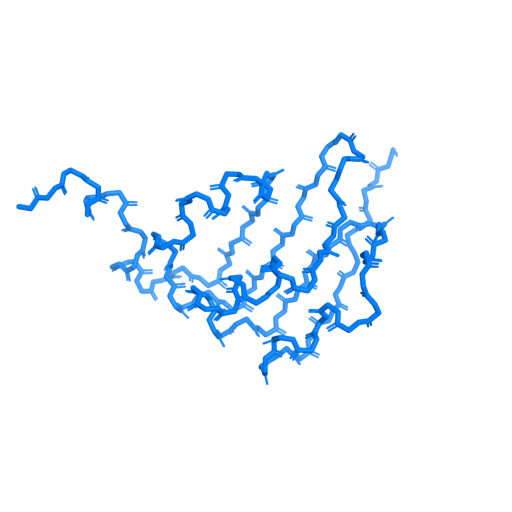 A C 1
ATOM 764 O O . LYS A 1 93 ? -1.137 -3.201 -13.371 1.00 79.62 93 LYS A O 1
ATOM 769 N N . ALA A 1 94 ? 0.149 -1.581 -12.501 1.00 74.44 94 ALA A N 1
ATOM 770 C CA . ALA A 1 94 ? -0.347 -0.523 -13.370 1.00 74.44 94 ALA A CA 1
ATOM 771 C C . ALA A 1 94 ? 0.384 -0.602 -14.715 1.00 74.44 94 ALA A C 1
ATOM 773 O O . ALA A 1 94 ? 1.603 -0.433 -14.782 1.00 74.44 94 ALA A O 1
ATOM 774 N N . THR A 1 95 ? -0.363 -0.873 -15.782 1.00 62.72 95 THR A N 1
ATOM 775 C CA . THR A 1 95 ? 0.116 -0.767 -17.160 1.00 62.72 95 THR A CA 1
ATOM 776 C C . THR A 1 95 ? -0.118 0.671 -17.609 1.00 62.72 95 THR A C 1
ATOM 778 O O . THR A 1 95 ? -1.261 1.086 -17.784 1.00 62.72 95 THR A O 1
ATOM 781 N N . LEU A 1 96 ? 0.948 1.460 -17.745 1.00 57.28 96 LEU A N 1
ATOM 782 C CA . LEU A 1 96 ? 0.849 2.743 -18.438 1.00 57.28 96 LEU A CA 1
ATOM 783 C C . LEU A 1 96 ? 0.693 2.418 -19.928 1.00 57.28 96 LEU A C 1
ATOM 785 O O . LEU A 1 96 ? 1.602 1.845 -20.524 1.00 57.28 96 LEU A O 1
ATOM 789 N N . ALA A 1 97 ? -0.480 2.700 -20.496 1.00 49.97 97 ALA A N 1
ATOM 790 C CA . ALA A 1 97 ? -0.670 2.659 -21.941 1.00 49.97 97 ALA A CA 1
ATOM 791 C C . ALA A 1 97 ? 0.208 3.762 -22.554 1.00 49.97 97 ALA A C 1
ATOM 793 O O . ALA A 1 97 ? 0.021 4.936 -22.228 1.00 49.97 97 ALA A O 1
ATOM 794 N N . HIS A 1 98 ? 1.209 3.350 -23.333 1.00 42.41 98 HIS A N 1
ATOM 795 C CA . HIS A 1 98 ? 2.059 4.228 -24.135 1.00 42.41 98 HIS A CA 1
ATOM 796 C C . HIS A 1 98 ? 1.332 4.678 -25.400 1.00 42.41 98 HIS A C 1
ATOM 798 O O . HIS A 1 98 ? 0.595 3.840 -25.971 1.00 42.41 98 HIS A O 1
#

Foldseek 3Di:
DDPLLVQACQVVLPAQEDEAADLVVCVVNLQSAHLNHAEYEYHYPPLPDAQELVSLLSNCVSHVNHQEYEYEPDHHPDPCNCVNNPNHNYYHYDDDDD

Sequence (98 aa):
MSDLERYSFRNRRKLKKFTLHYLTSFITHGSLMPDTVKKLETVDTNNLLSLSSRMTQKLNEYMPNIKMLTFCDRKFKDSDCLSAFKKLEVIAKATLAH

Radius of gyration: 13.45 Å; Cα contacts (8 Å, |Δi|>4): 167; chains: 1; bounding box: 29×34×42 Å

Organism: Strongyloides venezuelensis (NCBI:txid75913)